Protein AF-A0A3C1WRH4-F1 (afdb_monomer)

Structure (mmCIF, N/CA/C/O backbone):
data_AF-A0A3C1WRH4-F1
#
_entry.id   AF-A0A3C1WRH4-F1
#
loop_
_atom_site.group_PDB
_atom_site.id
_atom_site.type_symbol
_atom_site.label_atom_id
_atom_site.label_alt_id
_atom_site.label_comp_id
_atom_site.label_asym_id
_atom_site.label_entity_id
_atom_site.label_seq_id
_atom_site.pdbx_PDB_ins_code
_atom_site.Cartn_x
_atom_site.Cartn_y
_atom_site.Cartn_z
_atom_site.occupancy
_atom_site.B_iso_or_equiv
_atom_site.auth_seq_id
_atom_site.auth_comp_id
_atom_site.auth_asym_id
_atom_site.auth_atom_id
_atom_site.pdbx_PDB_model_num
ATOM 1 N N . GLY A 1 1 ? -2.896 -1.683 -3.261 1.00 96.94 1 GLY A N 1
ATOM 2 C CA . GLY A 1 1 ? -2.145 -1.058 -4.368 1.00 96.94 1 GLY A CA 1
ATOM 3 C C . GLY A 1 1 ? -0.692 -1.488 -4.322 1.00 96.94 1 GLY A C 1
ATOM 4 O O . GLY A 1 1 ? -0.216 -1.847 -3.252 1.00 96.94 1 GLY A O 1
ATOM 5 N N . LEU A 1 2 ? -0.001 -1.456 -5.458 1.00 98.31 2 LEU A N 1
ATOM 6 C CA . LEU A 1 2 ? 1.395 -1.861 -5.614 1.00 98.31 2 LEU A CA 1
ATOM 7 C C . LEU A 1 2 ? 2.182 -0.764 -6.350 1.00 98.31 2 LEU A C 1
ATOM 9 O O . LEU A 1 2 ? 1.791 -0.354 -7.436 1.00 98.31 2 LEU A O 1
ATOM 13 N N . ASN A 1 3 ? 3.305 -0.308 -5.793 1.00 98.38 3 ASN A N 1
ATOM 14 C CA . ASN A 1 3 ? 4.158 0.680 -6.460 1.00 98.38 3 ASN A CA 1
ATOM 15 C C . ASN A 1 3 ? 4.710 0.145 -7.798 1.00 98.38 3 ASN A C 1
ATOM 17 O O . ASN A 1 3 ? 5.180 -1.003 -7.868 1.00 98.38 3 ASN A O 1
ATOM 21 N N . THR A 1 4 ? 4.725 0.998 -8.825 1.00 98.50 4 THR A N 1
ATOM 22 C CA . THR A 1 4 ? 5.418 0.749 -10.100 1.00 98.50 4 THR A CA 1
ATOM 23 C C . THR A 1 4 ? 6.934 0.710 -9.926 1.00 98.50 4 THR A C 1
ATOM 25 O O . THR A 1 4 ? 7.476 1.133 -8.901 1.00 98.50 4 THR A O 1
ATOM 28 N N . ASP A 1 5 ? 7.649 0.221 -10.936 1.00 97.94 5 ASP A N 1
ATOM 29 C CA . ASP A 1 5 ? 9.116 0.187 -10.907 1.00 97.94 5 ASP A CA 1
ATOM 30 C C . ASP A 1 5 ? 9.718 1.596 -10.838 1.00 97.94 5 ASP A C 1
ATOM 32 O O . ASP A 1 5 ? 10.681 1.823 -10.101 1.00 97.94 5 ASP A O 1
ATOM 36 N N . ALA A 1 6 ? 9.095 2.560 -11.523 1.00 97.00 6 ALA A N 1
ATOM 37 C CA . ALA A 1 6 ? 9.466 3.971 -11.464 1.00 97.00 6 ALA A CA 1
ATOM 38 C C . ALA A 1 6 ? 9.290 4.549 -10.049 1.00 97.00 6 ALA A C 1
ATOM 40 O O . ALA A 1 6 ? 10.201 5.203 -9.539 1.00 97.00 6 ALA A O 1
ATOM 41 N N . SER A 1 7 ? 8.159 4.266 -9.392 1.00 97.12 7 SER A N 1
ATOM 42 C CA . SER A 1 7 ? 7.888 4.690 -8.010 1.00 97.12 7 SER A CA 1
ATOM 43 C C . SER A 1 7 ? 8.915 4.111 -7.031 1.00 97.12 7 SER A C 1
ATOM 45 O O . SER A 1 7 ? 9.539 4.838 -6.256 1.00 97.12 7 SER A O 1
ATOM 47 N N . VAL A 1 8 ? 9.182 2.802 -7.121 1.00 97.12 8 VAL A N 1
ATOM 48 C CA . VAL A 1 8 ? 10.157 2.135 -6.245 1.00 97.12 8 VAL A CA 1
ATOM 49 C C . VAL A 1 8 ? 11.573 2.665 -6.468 1.00 97.12 8 VAL A C 1
ATOM 51 O O . VAL A 1 8 ? 12.286 2.878 -5.490 1.00 97.12 8 VAL A O 1
ATOM 54 N N . SER A 1 9 ? 11.973 2.910 -7.718 1.00 95.62 9 SER A N 1
ATOM 55 C CA . SER A 1 9 ? 13.312 3.418 -8.050 1.00 95.62 9 SER A CA 1
ATOM 56 C C . SER A 1 9 ? 13.574 4.801 -7.448 1.00 95.62 9 SER A C 1
ATOM 58 O O . SER A 1 9 ? 14.686 5.064 -6.990 1.00 95.62 9 SER A O 1
ATOM 60 N N . LYS A 1 10 ? 12.549 5.668 -7.407 1.00 95.00 10 LYS A N 1
ATOM 61 C CA . LYS A 1 10 ? 12.616 6.995 -6.769 1.00 95.00 10 LYS A CA 1
ATOM 62 C C . LYS A 1 10 ? 12.787 6.882 -5.248 1.00 95.00 10 LYS A C 1
ATOM 64 O O . LYS A 1 10 ? 13.593 7.605 -4.674 1.00 95.00 10 LYS A O 1
ATOM 69 N N . LEU A 1 11 ? 12.075 5.950 -4.608 1.00 93.88 11 LEU A N 1
ATOM 70 C CA . LEU A 1 11 ? 12.122 5.737 -3.154 1.00 93.88 11 LEU A CA 1
ATOM 71 C C . LEU A 1 11 ? 13.387 5.003 -2.686 1.00 93.88 11 LEU A C 1
ATOM 73 O O . LEU A 1 11 ? 13.880 5.233 -1.582 1.00 93.88 11 LEU A O 1
ATOM 77 N N . LYS A 1 12 ? 13.876 4.050 -3.484 1.00 93.62 12 LYS A N 1
ATOM 78 C CA . LYS A 1 12 ? 14.972 3.142 -3.131 1.00 93.62 12 LYS A CA 1
ATOM 79 C C . LYS A 1 12 ? 15.885 2.940 -4.347 1.00 93.62 12 LYS A C 1
ATOM 81 O O . LYS A 1 12 ? 15.641 2.026 -5.138 1.00 93.62 12 LYS A O 1
ATOM 86 N N . PRO A 1 13 ? 16.958 3.737 -4.491 1.00 93.50 13 PRO A N 1
ATOM 87 C CA . PRO A 1 13 ? 17.910 3.580 -5.587 1.00 93.50 13 PRO A CA 1
ATOM 88 C C . PRO A 1 13 ? 18.446 2.143 -5.695 1.00 93.50 13 PRO A C 1
ATOM 90 O O . PRO A 1 13 ? 18.796 1.520 -4.691 1.00 93.50 13 PRO A O 1
ATOM 93 N N . GLY A 1 14 ? 18.487 1.599 -6.916 1.00 94.69 14 GLY A N 1
ATOM 94 C CA . GLY A 1 14 ? 18.890 0.208 -7.177 1.00 94.69 14 GLY A CA 1
ATOM 95 C C . GLY A 1 14 ? 17.806 -0.849 -6.907 1.00 94.69 14 GLY A C 1
ATOM 96 O O . GLY A 1 14 ? 18.098 -2.045 -6.908 1.00 94.69 14 GLY A O 1
ATOM 97 N N . ARG A 1 15 ? 16.556 -0.439 -6.659 1.00 96.50 15 ARG A N 1
ATOM 98 C CA . ARG A 1 15 ? 15.372 -1.307 -6.544 1.00 96.50 15 ARG A CA 1
ATOM 99 C C . ARG A 1 15 ? 14.337 -0.922 -7.614 1.00 96.50 15 ARG A C 1
ATOM 101 O O . ARG A 1 15 ? 14.363 0.219 -8.060 1.00 96.50 15 ARG A O 1
ATOM 108 N N . PRO A 1 16 ? 13.394 -1.818 -7.968 1.00 96.94 16 PRO A N 1
ATOM 109 C CA . PRO A 1 16 ? 13.210 -3.184 -7.463 1.00 96.94 16 PRO A CA 1
ATOM 110 C C . PRO A 1 16 ? 14.071 -4.228 -8.195 1.00 96.94 16 PRO A C 1
ATOM 112 O O . PRO A 1 16 ? 14.538 -4.000 -9.300 1.00 96.94 16 PRO A O 1
ATOM 115 N N . LEU A 1 17 ? 14.273 -5.395 -7.566 1.00 97.44 17 LEU A N 1
ATOM 116 C CA . LEU A 1 17 ? 14.918 -6.552 -8.216 1.00 97.44 17 LEU A CA 1
ATOM 117 C C . LEU A 1 17 ? 13.962 -7.274 -9.179 1.00 97.44 17 LEU A C 1
ATOM 119 O O . LEU A 1 17 ? 14.388 -7.808 -10.194 1.00 97.44 17 LEU A O 1
ATOM 123 N N . GLN A 1 18 ? 12.677 -7.317 -8.822 1.00 98.06 18 GLN A N 1
ATOM 124 C CA . GLN A 1 18 ? 11.613 -7.927 -9.612 1.00 98.06 18 GLN A CA 1
ATOM 125 C C . GLN A 1 18 ? 10.718 -6.817 -10.161 1.00 98.06 18 GLN A C 1
ATOM 127 O O . GLN A 1 18 ? 10.235 -5.989 -9.379 1.00 98.06 18 GLN A O 1
ATOM 132 N N . PHE A 1 19 ? 10.492 -6.817 -11.476 1.00 98.00 19 PHE A N 1
ATOM 133 C CA . PHE A 1 19 ? 9.633 -5.838 -12.143 1.00 98.00 19 PHE A CA 1
ATOM 134 C C . PHE A 1 19 ? 8.190 -5.901 -11.630 1.00 98.00 19 PHE A C 1
ATOM 136 O O . PHE A 1 19 ? 7.743 -6.905 -11.062 1.00 98.00 19 PHE A O 1
ATOM 143 N N . GLN A 1 20 ? 7.464 -4.805 -11.817 1.00 98.50 20 GLN A N 1
ATOM 144 C CA . GLN A 1 20 ? 6.128 -4.598 -11.266 1.00 98.50 20 GLN A CA 1
ATOM 145 C C . GLN A 1 20 ? 5.129 -5.670 -11.692 1.00 98.50 20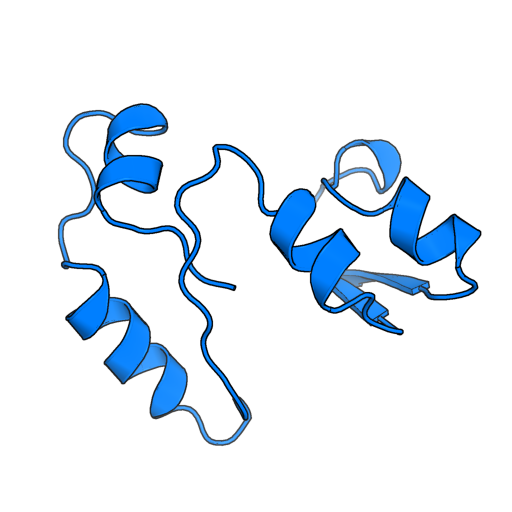 GLN A C 1
ATOM 147 O O . GLN A 1 20 ? 4.358 -6.120 -10.849 1.00 98.50 20 GLN A O 1
ATOM 152 N N . ASP A 1 21 ? 5.200 -6.144 -12.937 1.00 98.38 21 ASP A N 1
ATOM 153 C CA . ASP A 1 21 ? 4.276 -7.150 -13.463 1.00 98.38 21 ASP A CA 1
ATOM 154 C C . ASP A 1 21 ? 4.502 -8.509 -12.790 1.00 98.38 21 ASP A C 1
ATOM 156 O O . ASP A 1 21 ? 3.551 -9.162 -12.368 1.00 98.38 21 ASP A O 1
ATOM 160 N N . SER A 1 22 ? 5.765 -8.898 -12.576 1.00 98.50 22 SER A N 1
ATOM 161 C CA . SER A 1 22 ? 6.108 -10.117 -11.832 1.00 98.50 22 SER A CA 1
ATOM 162 C C . SER A 1 22 ? 5.642 -10.040 -10.377 1.00 98.50 22 SER A C 1
ATOM 164 O O . SER A 1 22 ? 5.085 -11.001 -9.848 1.00 98.50 22 SER A O 1
ATOM 166 N N . ARG A 1 23 ? 5.837 -8.890 -9.715 1.00 98.50 23 ARG A N 1
ATOM 167 C CA . ARG A 1 23 ? 5.363 -8.669 -8.337 1.00 98.50 23 ARG A CA 1
ATOM 168 C C . ARG A 1 23 ? 3.835 -8.697 -8.253 1.00 98.50 23 ARG A C 1
ATOM 170 O O . ARG A 1 23 ? 3.294 -9.297 -7.327 1.00 98.50 23 ARG A O 1
ATOM 177 N N . ALA A 1 24 ? 3.154 -8.070 -9.211 1.00 98.62 24 ALA A N 1
ATOM 178 C CA . ALA A 1 24 ? 1.699 -8.050 -9.288 1.00 98.62 24 ALA A CA 1
ATOM 179 C C . ALA A 1 24 ? 1.135 -9.457 -9.502 1.00 98.62 24 ALA A C 1
ATOM 181 O O . ALA A 1 24 ? 0.196 -9.834 -8.808 1.00 98.62 24 ALA A O 1
ATOM 182 N N . LEU A 1 25 ? 1.748 -10.251 -10.386 1.00 98.31 25 LEU A N 1
ATOM 183 C CA . LEU A 1 25 ? 1.329 -11.624 -10.662 1.00 98.31 25 LEU A CA 1
ATOM 184 C C . LEU A 1 25 ? 1.407 -12.515 -9.416 1.00 98.31 25 LEU A C 1
ATOM 186 O O . LEU A 1 25 ? 0.475 -13.264 -9.141 1.00 98.31 25 LEU A O 1
ATOM 190 N N . VAL A 1 26 ? 2.490 -12.412 -8.639 1.00 98.44 26 VAL A N 1
ATOM 191 C CA . VAL A 1 26 ? 2.637 -13.176 -7.389 1.00 98.44 26 VAL A CA 1
ATOM 192 C C . VAL A 1 26 ? 1.558 -12.794 -6.375 1.00 98.44 26 VAL A C 1
ATOM 194 O O . VAL A 1 26 ? 0.971 -13.679 -5.759 1.00 98.44 26 VAL A O 1
ATOM 197 N N . LEU A 1 27 ? 1.268 -11.498 -6.216 1.00 98.56 27 LEU A N 1
ATOM 198 C CA . LEU A 1 27 ? 0.207 -11.036 -5.315 1.00 98.56 27 LEU A CA 1
ATOM 199 C C . LEU A 1 27 ? -1.181 -11.487 -5.786 1.00 98.56 27 LEU A C 1
ATOM 201 O O . LEU A 1 27 ? -1.963 -11.967 -4.975 1.00 98.56 27 LEU A O 1
ATOM 205 N N . ALA A 1 28 ? -1.466 -11.379 -7.084 1.00 98.31 28 ALA A N 1
ATOM 206 C CA . ALA A 1 28 ? -2.742 -11.780 -7.675 1.00 98.31 28 ALA A CA 1
ATOM 207 C C . ALA A 1 28 ? -2.986 -13.300 -7.626 1.00 98.31 28 ALA A C 1
ATOM 209 O O . ALA A 1 28 ? -4.121 -13.745 -7.756 1.00 98.31 28 ALA A O 1
ATOM 210 N N . ALA A 1 29 ? -1.940 -14.107 -7.432 1.00 98.44 29 ALA A N 1
ATOM 211 C CA . ALA A 1 29 ? -2.067 -15.550 -7.247 1.00 98.44 29 ALA A CA 1
ATOM 212 C C . ALA A 1 29 ? -2.499 -15.948 -5.820 1.00 98.44 29 ALA A C 1
ATOM 214 O O . ALA A 1 29 ? -2.824 -17.114 -5.584 1.00 98.44 29 ALA A O 1
ATOM 215 N N . LEU A 1 30 ? -2.491 -15.020 -4.856 1.00 98.62 30 LEU A N 1
ATOM 216 C CA . LEU A 1 30 ? -2.943 -15.289 -3.492 1.00 98.62 30 LEU A CA 1
ATOM 217 C C . LEU A 1 30 ? -4.472 -15.311 -3.436 1.00 98.62 30 LEU A C 1
ATOM 219 O O . LEU A 1 30 ? -5.130 -14.361 -3.840 1.00 98.62 30 LEU A O 1
ATOM 223 N N . ASN A 1 31 ? -5.043 -16.373 -2.862 1.00 98.56 31 ASN A N 1
ATOM 224 C CA . ASN A 1 31 ? -6.497 -16.560 -2.811 1.00 98.56 31 ASN A CA 1
ATOM 225 C C . ASN A 1 31 ? -7.253 -15.445 -2.060 1.00 98.56 31 ASN A C 1
ATOM 227 O O . ASN A 1 31 ? -8.426 -15.229 -2.332 1.00 98.56 31 ASN A O 1
ATOM 231 N N . CYS A 1 32 ? -6.595 -14.744 -1.135 1.00 98.12 32 CYS A N 1
ATOM 232 C CA . CYS A 1 32 ? -7.177 -13.639 -0.373 1.00 98.12 32 CYS A CA 1
ATOM 233 C C . CYS A 1 32 ? -7.072 -12.266 -1.062 1.00 98.12 32 CYS A C 1
ATOM 235 O O . CYS A 1 32 ? -7.410 -11.261 -0.441 1.00 98.12 32 CYS A O 1
ATOM 237 N N . ILE A 1 33 ? -6.557 -12.197 -2.294 1.00 98.44 33 ILE A N 1
ATOM 238 C CA . ILE A 1 33 ? -6.396 -10.950 -3.044 1.00 98.44 33 ILE A CA 1
ATOM 239 C C . ILE A 1 33 ? -7.392 -10.920 -4.203 1.00 98.44 33 IL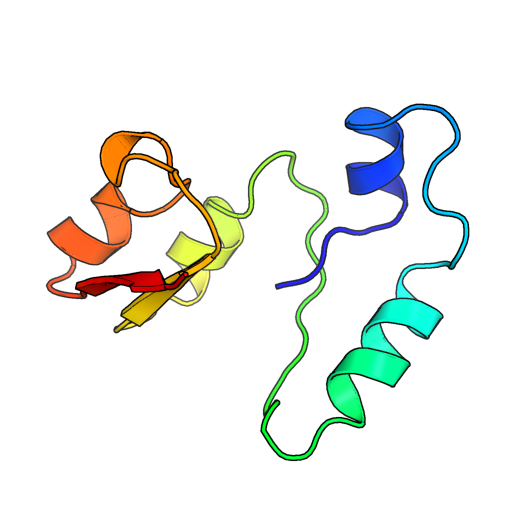E A C 1
ATOM 241 O O . ILE A 1 33 ? -7.268 -11.689 -5.151 1.00 98.44 33 ILE A O 1
ATOM 245 N N . ASP A 1 34 ? -8.337 -9.981 -4.159 1.00 98.44 34 ASP A N 1
ATOM 246 C CA . ASP A 1 34 ? -9.317 -9.783 -5.237 1.00 98.44 34 ASP A CA 1
ATOM 247 C C . ASP A 1 34 ? -8.761 -8.956 -6.405 1.00 98.44 34 ASP A C 1
ATOM 249 O O . ASP A 1 34 ? -9.100 -9.184 -7.566 1.00 98.44 34 ASP A O 1
ATOM 253 N N . ALA A 1 35 ? -7.909 -7.969 -6.109 1.00 98.12 35 ALA A N 1
ATOM 254 C CA . ALA A 1 35 ? -7.357 -7.064 -7.112 1.00 98.12 35 ALA A CA 1
ATOM 255 C C . ALA A 1 35 ? -5.988 -6.497 -6.714 1.00 98.12 35 ALA A C 1
ATOM 257 O O . ALA A 1 35 ? -5.718 -6.187 -5.551 1.00 98.12 35 ALA A O 1
ATOM 258 N N . VAL A 1 36 ? -5.140 -6.272 -7.721 1.00 98.38 36 VAL A N 1
ATOM 259 C CA . VAL A 1 36 ? -3.861 -5.564 -7.592 1.00 98.38 36 VAL A CA 1
ATOM 260 C C . VAL A 1 36 ? -3.875 -4.363 -8.531 1.00 98.38 36 VAL A C 1
ATOM 262 O O . VAL A 1 36 ? -4.030 -4.517 -9.737 1.00 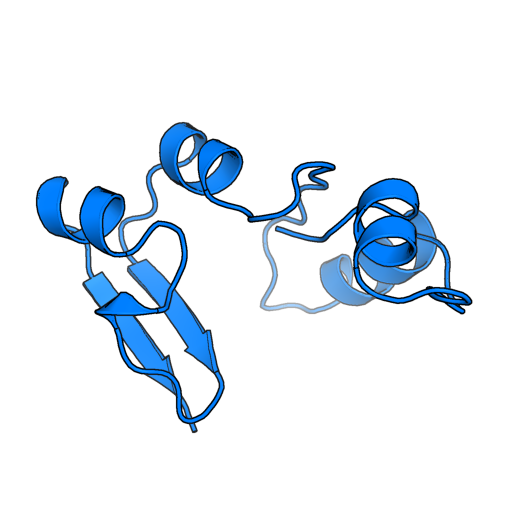98.38 36 VAL A O 1
ATOM 265 N N . ILE A 1 37 ? -3.700 -3.163 -7.977 1.00 98.31 37 ILE A N 1
ATOM 266 C CA . ILE A 1 37 ? -3.699 -1.906 -8.738 1.00 98.31 37 ILE A CA 1
ATOM 267 C C . ILE A 1 37 ? -2.322 -1.261 -8.622 1.00 98.31 37 ILE A C 1
ATOM 269 O O . ILE A 1 37 ? -1.847 -1.031 -7.504 1.00 98.31 37 ILE A O 1
ATOM 273 N N . LEU A 1 38 ? -1.692 -0.995 -9.766 1.00 98.31 38 LEU A N 1
ATOM 274 C CA . LEU A 1 38 ? -0.406 -0.308 -9.850 1.00 98.31 38 LEU A CA 1
ATOM 275 C C . LEU A 1 38 ? -0.581 1.208 -9.690 1.00 98.31 38 LEU A C 1
ATOM 277 O O . LEU A 1 38 ? -1.53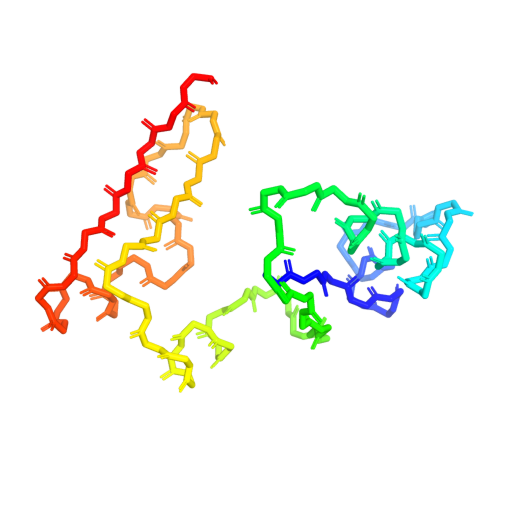9 1.768 -10.215 1.00 98.31 38 LEU A O 1
ATOM 281 N N . PHE A 1 39 ? 0.352 1.862 -8.998 1.00 98.38 39 PHE A N 1
ATOM 282 C CA . PHE A 1 39 ? 0.399 3.325 -8.867 1.00 98.38 39 PHE A CA 1
ATOM 283 C C . PHE A 1 39 ? 1.849 3.837 -8.908 1.00 98.38 39 PHE A C 1
ATOM 285 O O . PHE A 1 39 ? 2.770 3.130 -8.481 1.00 98.38 39 PHE A O 1
ATOM 292 N N . GLU A 1 40 ? 2.067 5.034 -9.460 1.00 97.56 40 GLU A N 1
ATOM 293 C C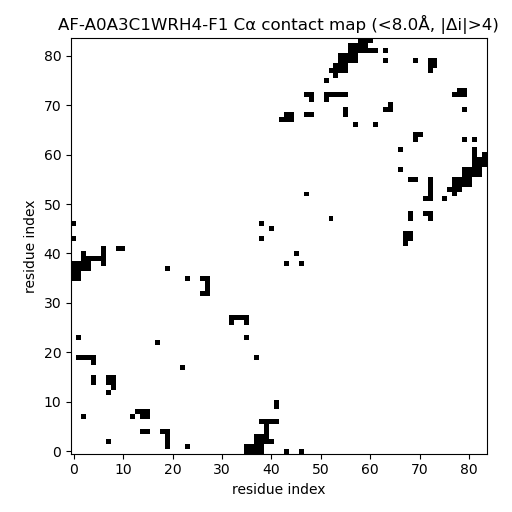A . GLU A 1 40 ? 3.413 5.595 -9.684 1.00 97.56 40 GLU A CA 1
ATOM 294 C C . GLU A 1 40 ? 3.808 6.665 -8.655 1.00 97.56 40 GLU A C 1
ATOM 296 O O . GLU A 1 40 ? 4.994 6.916 -8.422 1.00 97.56 40 GLU A O 1
ATOM 301 N N . GLU A 1 41 ? 2.822 7.275 -8.014 1.00 96.81 41 GLU A N 1
ATOM 302 C CA . GLU A 1 41 ? 2.986 8.320 -7.019 1.00 96.81 41 GLU A CA 1
ATOM 303 C C . GLU A 1 41 ? 3.886 7.866 -5.855 1.00 96.81 41 GLU A C 1
ATOM 305 O O . GLU A 1 41 ? 4.064 6.674 -5.581 1.00 96.81 41 GLU A O 1
ATOM 310 N N . GLU A 1 42 ? 4.484 8.835 -5.157 1.00 92.81 42 GLU A N 1
ATOM 311 C CA . GLU A 1 42 ? 5.381 8.570 -4.024 1.00 92.81 42 GLU A CA 1
ATOM 312 C C . GLU A 1 42 ? 4.645 7.909 -2.848 1.00 92.81 42 GLU A C 1
ATOM 314 O O . GLU A 1 42 ? 5.189 7.046 -2.157 1.00 92.81 42 GLU A O 1
ATOM 319 N N . THR A 1 43 ? 3.375 8.270 -2.661 1.00 95.38 43 THR A N 1
ATOM 320 C CA . THR A 1 43 ? 2.477 7.673 -1.672 1.00 95.38 43 THR A CA 1
ATOM 321 C C . THR A 1 43 ? 1.211 7.166 -2.365 1.00 95.38 43 THR A C 1
ATOM 323 O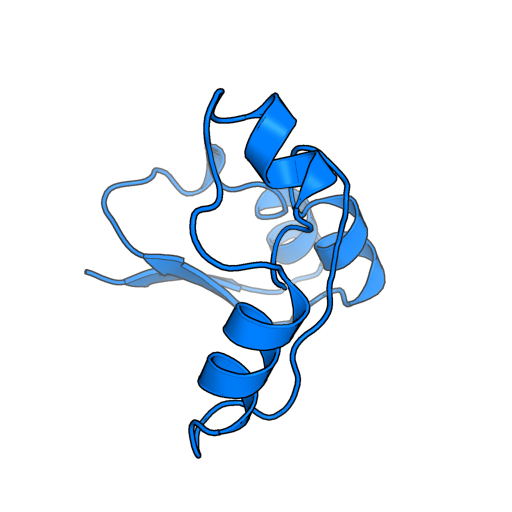 O . THR A 1 43 ? 0.829 7.701 -3.406 1.00 95.38 43 THR A O 1
ATOM 326 N N . PRO A 1 44 ? 0.505 6.171 -1.799 1.00 97.38 44 PRO A N 1
ATOM 327 C CA . PRO A 1 44 ? -0.744 5.672 -2.373 1.00 97.38 44 PRO A CA 1
ATOM 328 C C . PRO A 1 44 ? -1.938 6.625 -2.176 1.00 97.38 44 PRO A C 1
ATOM 330 O O . PRO A 1 44 ? -3.067 6.207 -2.410 1.00 97.38 44 PRO A O 1
ATOM 333 N N . LEU A 1 45 ? -1.733 7.869 -1.720 1.00 98.00 45 LEU A N 1
ATOM 334 C CA . LEU A 1 45 ? -2.808 8.778 -1.311 1.00 98.00 45 LEU A CA 1
ATOM 335 C C . LEU A 1 45 ? -3.863 8.991 -2.405 1.00 98.00 45 LEU A C 1
ATOM 337 O O . LEU A 1 45 ? -5.053 8.853 -2.137 1.00 98.00 45 LEU A O 1
ATOM 341 N N . GLU A 1 46 ? -3.448 9.285 -3.637 1.00 98.19 46 GLU A N 1
ATOM 342 C CA . GLU A 1 46 ? -4.402 9.526 -4.728 1.00 98.19 46 GLU A CA 1
ATOM 343 C C . GLU A 1 46 ? -5.172 8.256 -5.106 1.00 98.19 46 GLU A C 1
ATOM 345 O O . GLU A 1 46 ? -6.379 8.314 -5.341 1.00 98.19 46 GLU A O 1
ATOM 350 N N . LEU A 1 47 ? -4.522 7.090 -5.052 1.00 98.44 47 LEU A N 1
ATOM 351 C CA . LEU A 1 47 ? -5.201 5.807 -5.235 1.00 98.44 47 LEU A CA 1
ATOM 352 C C . LEU A 1 47 ? -6.223 5.547 -4.117 1.00 98.44 47 LEU A C 1
ATOM 354 O O . LEU A 1 47 ? -7.329 5.084 -4.389 1.00 98.44 47 LEU A O 1
ATOM 358 N N . ILE A 1 48 ? -5.870 5.853 -2.867 1.00 98.50 48 ILE A N 1
ATOM 359 C CA . ILE A 1 48 ? -6.765 5.703 -1.714 1.00 98.50 48 ILE A CA 1
ATOM 360 C C . ILE A 1 48 ? -7.958 6.647 -1.842 1.00 98.50 48 ILE A C 1
ATOM 362 O O . ILE A 1 48 ? -9.079 6.208 -1.631 1.00 98.50 48 ILE A O 1
ATOM 366 N N . LYS A 1 49 ? -7.757 7.904 -2.250 1.00 98.31 49 LYS A N 1
ATOM 367 C CA . LYS A 1 49 ? -8.851 8.859 -2.492 1.00 98.31 49 LYS A CA 1
ATOM 368 C C . LYS A 1 49 ? -9.758 8.434 -3.644 1.00 98.31 49 LYS A C 1
ATOM 370 O O . LYS A 1 49 ? -10.957 8.680 -3.586 1.00 98.31 49 LYS A O 1
ATOM 375 N N . PHE A 1 50 ? -9.192 7.811 -4.678 1.00 98.12 50 PHE A N 1
ATOM 376 C CA . PHE A 1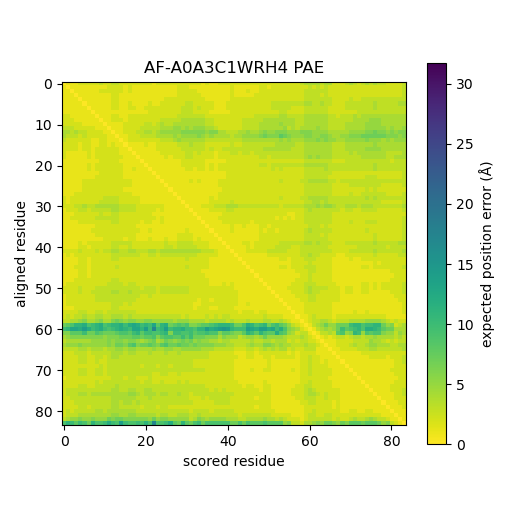 50 ? -9.952 7.307 -5.818 1.00 98.12 50 PHE A CA 1
ATOM 377 C C . PHE A 1 50 ? -10.833 6.108 -5.446 1.00 98.12 50 PHE A C 1
ATOM 379 O O . PHE A 1 50 ? -12.002 6.073 -5.817 1.00 98.12 50 PHE A O 1
ATOM 386 N N . ILE A 1 51 ? -10.284 5.134 -4.713 1.00 97.62 51 ILE A N 1
ATOM 387 C CA . ILE A 1 51 ? -11.023 3.932 -4.290 1.00 97.62 51 ILE A CA 1
ATOM 388 C C . ILE A 1 51 ? -11.951 4.233 -3.108 1.00 97.62 51 ILE A C 1
ATOM 390 O O . ILE A 1 51 ? -13.019 3.642 -3.012 1.00 97.62 51 ILE A O 1
ATOM 394 N N . MET A 1 52 ? -11.523 5.130 -2.220 1.00 98.38 52 MET A N 1
ATOM 395 C CA . MET A 1 52 ? -12.131 5.453 -0.931 1.00 98.38 52 MET A CA 1
ATOM 396 C C . MET A 1 52 ? -12.514 4.196 -0.130 1.00 98.38 52 MET A C 1
ATOM 398 O O . MET A 1 52 ? -13.695 3.880 -0.003 1.00 98.38 52 MET A O 1
ATOM 402 N N . PRO A 1 53 ? -11.528 3.430 0.374 1.00 98.31 53 PRO A N 1
ATOM 403 C CA . PRO A 1 53 ? -11.808 2.169 1.046 1.00 98.31 53 PRO A CA 1
ATOM 404 C C . PRO A 1 53 ? -12.496 2.385 2.399 1.00 98.31 53 PRO A C 1
ATOM 406 O O . PRO A 1 53 ? -12.123 3.280 3.154 1.00 98.31 53 PRO A O 1
ATOM 409 N N . ASP A 1 54 ? -13.414 1.485 2.759 1.00 98.62 54 ASP A N 1
ATOM 410 C CA . ASP A 1 54 ? -14.029 1.464 4.094 1.00 98.62 54 ASP A CA 1
ATOM 411 C C . ASP A 1 54 ? -13.023 1.106 5.200 1.00 98.62 54 ASP A C 1
ATOM 413 O O . ASP A 1 54 ? -13.182 1.506 6.354 1.00 98.62 54 ASP A O 1
ATOM 417 N N . VAL A 1 55 ? -11.986 0.330 4.864 1.00 98.25 55 VAL A N 1
ATOM 418 C CA . VAL A 1 55 ? -10.914 -0.067 5.784 1.00 98.25 55 VAL A CA 1
ATOM 419 C C . VAL A 1 55 ? -9.557 0.057 5.091 1.00 98.25 55 VAL A C 1
ATOM 421 O O . VAL A 1 55 ? -9.312 -0.571 4.061 1.00 98.25 55 VAL A O 1
ATOM 424 N N . LEU A 1 56 ? -8.651 0.833 5.686 1.00 98.12 56 LEU A N 1
ATOM 425 C CA . LEU A 1 56 ? -7.253 0.963 5.281 1.00 98.12 56 LEU A CA 1
ATOM 426 C C . LEU A 1 56 ? -6.357 0.240 6.288 1.00 98.12 56 LEU A C 1
ATOM 428 O O . LEU A 1 56 ? -6.287 0.621 7.452 1.00 98.12 56 LEU A O 1
ATOM 432 N N . VAL A 1 57 ? -5.647 -0.792 5.838 1.00 96.88 57 VAL A N 1
ATOM 433 C CA . VAL A 1 57 ? -4.782 -1.603 6.707 1.00 96.88 57 VAL A CA 1
ATOM 434 C C . VAL A 1 57 ? -3.312 -1.285 6.453 1.00 96.88 57 VAL A C 1
ATOM 436 O O . VAL A 1 57 ? -2.871 -1.219 5.300 1.00 96.88 57 VAL A O 1
ATOM 439 N N . LYS A 1 58 ? -2.528 -1.149 7.525 1.00 95.38 58 LYS A N 1
ATOM 440 C CA . LYS A 1 58 ? -1.067 -1.047 7.464 1.00 95.38 58 LYS A CA 1
ATOM 441 C C . LYS A 1 58 ? -0.430 -1.985 8.492 1.00 95.38 58 LYS A C 1
ATOM 443 O O . LYS A 1 58 ? -0.869 -2.048 9.630 1.00 95.38 58 LYS A O 1
ATOM 448 N N . GLY A 1 59 ? 0.601 -2.720 8.080 1.00 92.69 59 GLY A N 1
ATOM 449 C CA . GLY A 1 59 ? 1.400 -3.541 8.995 1.00 92.69 59 GLY A CA 1
ATOM 450 C C . GLY A 1 59 ? 2.565 -2.765 9.614 1.00 92.69 59 GLY A C 1
ATOM 451 O O . GLY A 1 59 ? 3.159 -1.918 8.934 1.00 92.69 59 GLY A O 1
ATOM 452 N N . GLY A 1 60 ? 2.916 -3.108 10.854 1.00 87.00 60 GLY A N 1
ATOM 453 C CA . GLY A 1 60 ? 4.078 -2.592 11.587 1.00 87.00 60 GLY A CA 1
ATOM 454 C C . GLY A 1 60 ? 3.773 -1.454 12.567 1.00 87.00 60 GLY A C 1
ATOM 455 O O . GLY A 1 60 ? 2.630 -1.039 12.737 1.00 87.00 60 GLY A O 1
ATOM 456 N N . ASP A 1 61 ? 4.824 -0.920 13.190 1.00 83.12 61 ASP A N 1
ATOM 457 C CA . ASP A 1 61 ? 4.744 0.009 14.332 1.00 83.12 61 ASP A CA 1
ATOM 458 C C . ASP A 1 61 ? 4.519 1.486 13.940 1.00 83.12 61 ASP A C 1
ATOM 460 O O . ASP A 1 61 ? 5.117 2.398 14.516 1.00 83.12 61 ASP A O 1
ATOM 464 N N . TYR A 1 62 ? 3.689 1.740 12.928 1.00 84.44 62 TYR A N 1
ATOM 465 C CA . TYR A 1 62 ? 3.361 3.102 12.493 1.00 84.44 62 TYR A CA 1
ATOM 466 C C . TYR A 1 62 ? 2.357 3.764 13.431 1.00 84.44 62 TYR A C 1
ATOM 468 O O . TYR A 1 62 ? 1.496 3.100 14.009 1.00 84.44 62 TYR A O 1
ATOM 476 N N . LYS A 1 63 ? 2.393 5.096 13.516 1.00 90.25 63 LYS A N 1
ATOM 477 C CA . LYS A 1 63 ? 1.249 5.849 14.039 1.00 90.25 63 LYS A CA 1
ATOM 478 C C . LYS A 1 63 ? 0.216 6.054 12.937 1.00 90.25 63 LYS A C 1
ATOM 480 O O . LYS A 1 63 ? 0.573 6.197 11.768 1.00 90.25 63 LYS A O 1
ATOM 485 N N . VAL A 1 64 ? -1.067 6.095 13.297 1.00 88.31 64 VAL A N 1
ATOM 486 C CA . VAL A 1 64 ? -2.163 6.273 12.325 1.00 88.31 64 VAL A CA 1
ATOM 487 C C . VAL A 1 64 ? -1.965 7.547 11.499 1.00 88.31 64 VAL A C 1
ATOM 489 O O . VAL A 1 64 ? -2.190 7.539 10.293 1.00 88.31 64 VAL A O 1
ATOM 492 N N . GLU A 1 65 ? -1.457 8.613 12.115 1.00 89.00 65 GLU A N 1
ATOM 493 C CA . GLU A 1 65 ? -1.237 9.908 11.467 1.00 89.00 65 GLU A CA 1
ATOM 494 C C . GLU A 1 65 ? -0.093 9.889 10.434 1.00 89.00 65 GLU A C 1
ATOM 496 O O . GLU A 1 65 ? 0.008 10.792 9.607 1.00 89.00 65 GLU A O 1
ATOM 501 N N . GLU A 1 66 ? 0.768 8.867 10.460 1.00 92.38 66 GLU A N 1
ATOM 502 C CA . GLU A 1 66 ? 1.880 8.688 9.515 1.00 92.38 66 GLU A CA 1
ATOM 503 C C . GLU A 1 66 ? 1.456 7.900 8.262 1.00 92.38 66 GLU A C 1
ATOM 505 O O . GLU A 1 66 ? 2.214 7.799 7.292 1.00 92.38 66 GLU A O 1
ATOM 510 N N . ILE A 1 67 ? 0.249 7.325 8.258 1.00 95.75 67 ILE A N 1
ATOM 511 C CA . ILE A 1 67 ? -0.260 6.516 7.153 1.00 95.75 67 ILE A CA 1
ATOM 512 C C . ILE A 1 67 ? -0.892 7.428 6.099 1.00 95.75 67 ILE A C 1
ATOM 514 O O . ILE A 1 67 ? -1.913 8.075 6.328 1.00 95.75 67 ILE A O 1
ATOM 518 N N . ALA A 1 68 ? -0.322 7.424 4.893 1.00 96.75 68 ALA A N 1
ATOM 519 C CA . ALA A 1 68 ? -0.915 8.098 3.742 1.00 96.75 68 ALA A CA 1
ATOM 520 C C . ALA A 1 68 ? -2.356 7.611 3.502 1.00 96.75 68 ALA A C 1
ATOM 522 O O . ALA A 1 68 ? -2.581 6.408 3.359 1.00 96.75 68 ALA A O 1
ATOM 523 N N . GLY A 1 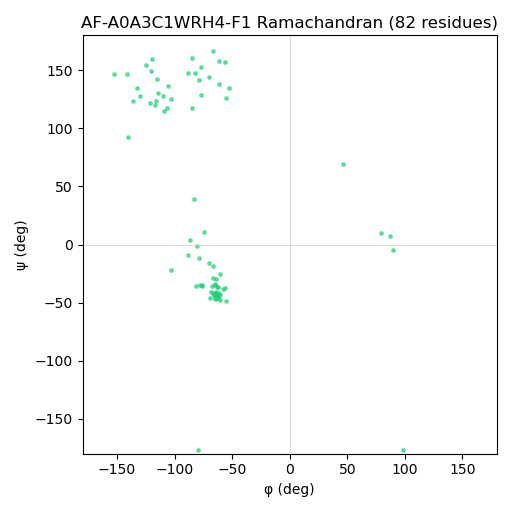69 ? -3.310 8.542 3.433 1.00 97.44 69 GLY A N 1
ATOM 524 C CA . GLY A 1 69 ? -4.730 8.246 3.233 1.00 97.44 69 GLY A CA 1
ATOM 525 C C . GLY A 1 69 ? -5.538 8.033 4.517 1.00 97.44 69 GLY A C 1
ATOM 526 O O . GLY A 1 69 ? -6.752 7.863 4.433 1.00 97.44 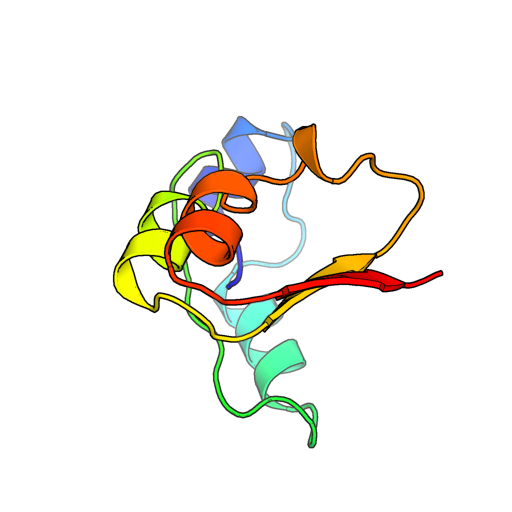69 GLY A O 1
ATOM 527 N N . ALA A 1 70 ? -4.908 8.026 5.700 1.00 97.62 70 ALA A N 1
ATOM 528 C CA . ALA A 1 70 ? -5.617 7.790 6.958 1.00 97.62 70 ALA A CA 1
ATOM 529 C C . ALA A 1 70 ? -6.650 8.879 7.268 1.00 97.62 70 ALA A C 1
ATOM 531 O O . ALA A 1 70 ? -7.794 8.566 7.595 1.00 97.62 70 ALA A O 1
ATOM 532 N N . ASN A 1 71 ? -6.270 10.151 7.123 1.00 97.69 71 ASN A N 1
ATOM 533 C CA . ASN A 1 71 ? -7.166 11.277 7.388 1.00 97.69 71 ASN A CA 1
ATOM 534 C C . ASN A 1 71 ? -8.382 11.252 6.458 1.00 97.69 71 ASN A C 1
ATOM 536 O O . ASN A 1 71 ? -9.502 11.487 6.899 1.00 97.69 71 ASN A O 1
ATOM 540 N N . GLU A 1 72 ? -8.163 10.945 5.182 1.00 98.31 72 GLU A N 1
ATOM 541 C CA . GLU A 1 72 ? -9.194 10.885 4.152 1.00 98.31 72 GLU A CA 1
ATOM 542 C C . GLU A 1 72 ? -10.195 9.762 4.433 1.00 98.31 72 GLU A C 1
ATOM 544 O O . GLU A 1 72 ? -11.402 10.000 4.414 1.00 98.31 72 GLU A O 1
ATOM 549 N N . VAL A 1 73 ? -9.700 8.565 4.759 1.00 98.38 73 VAL A N 1
ATOM 550 C CA . VAL A 1 73 ? -10.540 7.404 5.082 1.00 98.38 73 VAL A CA 1
ATOM 551 C C . VAL A 1 73 ? -11.343 7.646 6.360 1.00 98.38 73 VAL A C 1
ATOM 553 O O . VAL A 1 73 ? -12.550 7.413 6.373 1.00 98.38 73 VAL A O 1
ATOM 556 N N . ILE A 1 74 ? -10.718 8.176 7.418 1.00 97.94 74 ILE A N 1
ATOM 557 C CA . ILE A 1 74 ? -11.408 8.492 8.681 1.00 97.94 74 ILE A CA 1
ATOM 558 C C . ILE A 1 74 ? -12.469 9.577 8.462 1.00 97.94 74 ILE A C 1
ATOM 560 O O . ILE A 1 74 ? -13.590 9.449 8.953 1.00 97.94 74 ILE A O 1
ATOM 564 N N . ALA A 1 75 ? -12.154 10.630 7.700 1.00 98.00 75 ALA A N 1
ATOM 565 C CA . ALA A 1 75 ? -13.105 11.697 7.388 1.00 98.00 75 ALA A CA 1
ATOM 566 C C . ALA A 1 75 ? -14.304 11.198 6.563 1.00 98.00 75 ALA A C 1
ATOM 568 O O . ALA A 1 75 ? -15.404 11.732 6.703 1.00 98.00 75 ALA A O 1
ATOM 569 N N . ALA A 1 76 ? -14.111 10.161 5.744 1.00 98.25 76 ALA A N 1
ATOM 570 C CA . ALA A 1 76 ? -15.173 9.486 5.003 1.00 98.25 76 ALA A CA 1
ATOM 571 C C . ALA A 1 76 ? -15.974 8.468 5.846 1.00 98.25 76 ALA A C 1
ATOM 573 O O . ALA A 1 76 ? -16.922 7.872 5.339 1.00 98.25 76 ALA A O 1
ATOM 574 N N . GLY A 1 77 ? -15.635 8.280 7.128 1.00 98.31 77 GLY A N 1
ATOM 575 C CA . GLY A 1 77 ? -16.300 7.334 8.034 1.00 98.31 77 GLY A CA 1
ATOM 576 C C . GLY A 1 77 ? -15.744 5.906 7.994 1.00 98.31 77 GLY A C 1
ATOM 577 O O . GLY A 1 77 ? -16.318 5.016 8.623 1.00 98.31 77 GLY A O 1
ATOM 578 N N . GLY A 1 78 ? -14.640 5.686 7.279 1.00 98.31 78 GLY A N 1
ATOM 579 C CA . GLY A 1 78 ? -13.910 4.424 7.256 1.00 98.31 78 GLY A CA 1
ATOM 580 C C . GLY A 1 78 ? -13.002 4.231 8.475 1.00 98.31 78 GLY A C 1
ATOM 581 O O . GLY A 1 78 ? -12.955 5.046 9.400 1.00 98.31 78 GLY A O 1
ATOM 582 N N . LYS A 1 79 ? -12.261 3.122 8.481 1.00 98.00 79 LYS A N 1
ATOM 583 C CA . LYS A 1 79 ? -11.356 2.724 9.568 1.00 98.00 79 LYS A CA 1
ATOM 584 C C . LYS A 1 79 ? -9.925 2.587 9.082 1.00 98.00 79 LYS A C 1
ATOM 586 O O . LYS A 1 79 ? -9.681 2.178 7.950 1.00 98.00 79 LYS A O 1
ATOM 591 N N . VAL A 1 80 ? -8.979 2.866 9.971 1.00 97.56 80 VAL A N 1
ATOM 592 C CA . VAL A 1 80 ? -7.558 2.595 9.746 1.00 97.56 80 VAL A CA 1
ATOM 593 C C . VAL A 1 80 ? -7.110 1.576 10.782 1.00 97.56 80 VAL A C 1
ATOM 595 O O . VAL A 1 80 ? -7.222 1.832 11.978 1.00 97.56 80 VAL A O 1
ATOM 598 N N . GLU A 1 81 ? -6.633 0.424 10.322 1.00 96.31 81 GLU A N 1
ATOM 599 C CA . GLU A 1 81 ? -6.248 -0.702 11.176 1.00 96.31 81 GLU A CA 1
ATOM 600 C C . GLU A 1 81 ? -4.739 -0.951 11.075 1.00 96.31 81 GLU A C 1
ATOM 602 O O . GLU A 1 81 ? -4.173 -1.060 9.980 1.00 96.31 81 GLU A O 1
ATOM 607 N N . LEU A 1 82 ? -4.096 -1.062 12.235 1.00 94.81 82 LEU A N 1
ATOM 608 C CA . LEU A 1 82 ? -2.690 -1.428 12.370 1.00 94.81 82 LEU A CA 1
ATOM 609 C C . LEU A 1 82 ? -2.595 -2.884 12.811 1.00 94.81 82 LEU A C 1
ATOM 611 O O . LEU A 1 82 ? -3.175 -3.260 13.830 1.00 94.81 82 LEU A O 1
ATOM 615 N N . ILE A 1 83 ? -1.864 -3.695 12.050 1.00 93.50 83 ILE A N 1
ATOM 616 C CA . ILE A 1 83 ? -1.659 -5.115 12.361 1.00 93.50 83 ILE A CA 1
ATOM 617 C C . ILE A 1 83 ? -0.178 -5.407 12.674 1.00 93.50 83 ILE A C 1
ATOM 619 O O . ILE A 1 83 ? 0.686 -4.800 12.030 1.00 93.50 83 ILE A O 1
ATOM 623 N N . PRO A 1 84 ? 0.118 -6.302 13.644 1.00 87.31 84 PRO A N 1
ATOM 624 C CA . PRO A 1 84 ? 1.486 -6.716 13.974 1.00 87.31 84 PRO A CA 1
ATOM 625 C C . PRO A 1 84 ? 2.242 -7.350 12.802 1.00 87.31 84 PRO A C 1
ATOM 627 O O . PRO A 1 84 ? 1.598 -8.052 11.986 1.00 87.31 84 PRO A O 1
#

Nearest PDB structures (foldseek):
  5xf2-assembly1_A  TM=9.310E-01  e=9.145E-08  Burkholderia pseudomallei K96243
  5x9q-assembly1_B  TM=9.424E-01  e=3.854E-07  Burkholderia pseudomallei K96243
  5x3d-assembly1_A-2  TM=7.810E-01  e=8.867E-04  Streptomyces wedmorensis
  3glv-assembly1_B  TM=7.518E-01  e=5.047E-02  Thermoplasma volcanium GSS1

Radius of gyration: 13.6 Å; Cα contacts (8 Å, |Δi|>4): 114; chains: 1; bounding box: 35×28×28 Å

Mean predicted aligned error: 2.59 Å

Secondary structure (DSSP, 8-state):
-EE-HHHHHHHSTT--SS-HHHHHHHHHTSTT-S---EE-SSSTHHHHHHH--SEEEEESS--GGGSTTHHHHHHTT-EEEEE-

Sequence (84 aa):
GLNTDASVSKLKPGRPLQFQDSRALVLAALNCIDAVILFEEETPLELIKFIMPDVLVKGGDYKVEEIAGANEVIAAGGKVELIP

Foldseek 3Di:
DFEAQQLVCVVDPPDDPDGPVRVLVVQVPDPPDPDDDYDHDNACQVVCLVVLDLEAEDEDDDDLVPHRNSVVNVVVVHYYYYDD

pLDDT: mean 96.44, std 3.3, range [83.12, 98.62]

Solvent-accessible surface area (backbone atoms only — not comparable to full-atom values): 5134 Å² total; per-residue (Å²): 117,42,66,27,49,70,25,37,31,74,78,36,79,93,33,61,94,64,55,43,66,62,53,44,51,60,52,56,69,37,91,91,42,92,78,77,46,77,42,59,60,94,57,64,33,65,60,39,65,72,69,56,51,63,65,48,77,45,75,49,97,70,56,69,90,76,42,76,42,36,69,60,28,45,75,72,72,26,43,73,46,76,40,127